Protein AF-A0A7C5RV17-F1 (afdb_monomer_lite)

Sequence (78 aa):
MGEEILIFDCDPGIDDAIALGFLSGIIRNEGRKNIKVFILSTWGNVSLEYTFRNSMICKSIFKIPAEIVKGRDRSVRG

pLDDT: mean 84.82, std 8.49, range [51.28, 94.75]

Structure (mmCIF, N/CA/C/O backbone):
data_AF-A0A7C5RV17-F1
#
_entry.id   AF-A0A7C5RV17-F1
#
loop_
_atom_site.group_PDB
_atom_site.id
_atom_site.type_symbol
_atom_site.label_atom_id
_atom_site.label_alt_id
_atom_site.label_comp_id
_atom_site.label_asym_id
_atom_site.label_entity_id
_atom_site.label_seq_id
_atom_site.pdbx_PDB_ins_code
_atom_site.Cartn_x
_atom_site.Cartn_y
_atom_site.Cartn_z
_atom_site.occupancy
_atom_site.B_iso_or_equiv
_atom_site.auth_seq_id
_atom_site.auth_comp_id
_atom_site.auth_asym_id
_atom_site.auth_atom_id
_atom_site.pdbx_PDB_model_num
ATOM 1 N N . MET A 1 1 ? -23.169 0.084 11.806 1.00 58.12 1 MET A N 1
ATOM 2 C CA . MET A 1 1 ? -22.236 0.970 11.072 1.00 58.12 1 MET A CA 1
ATOM 3 C C . MET A 1 1 ? -21.645 0.155 9.936 1.00 58.12 1 MET A C 1
ATOM 5 O O . MET A 1 1 ? -21.315 -0.997 10.186 1.00 58.12 1 MET A O 1
ATOM 9 N N . GLY A 1 2 ? -21.607 0.690 8.713 1.00 73.38 2 GLY A N 1
ATOM 10 C CA . GLY A 1 2 ? -21.052 -0.022 7.553 1.00 73.38 2 GLY A CA 1
ATOM 11 C C . GLY A 1 2 ? -19.535 -0.205 7.650 1.00 73.38 2 GLY A C 1
ATOM 12 O O . GLY A 1 2 ? -18.878 0.486 8.431 1.00 73.38 2 GLY A O 1
ATOM 13 N N . GLU A 1 3 ? -18.999 -1.165 6.901 1.00 83.56 3 GLU A N 1
ATOM 14 C CA . GLU A 1 3 ? -17.559 -1.303 6.642 1.00 83.56 3 GLU A CA 1
ATOM 15 C C . GLU A 1 3 ? -17.135 -0.239 5.621 1.00 83.56 3 GLU A C 1
ATOM 17 O O . GLU A 1 3 ? -17.793 -0.071 4.594 1.00 83.56 3 GLU A O 1
ATOM 22 N N . GLU A 1 4 ? -16.072 0.508 5.917 1.00 87.00 4 GLU A N 1
ATOM 23 C CA . GLU A 1 4 ? -15.468 1.467 4.988 1.00 87.00 4 GLU A CA 1
ATOM 24 C C . GLU A 1 4 ? -14.316 0.769 4.256 1.00 87.00 4 GLU A C 1
ATOM 26 O O . GLU A 1 4 ? -13.422 0.203 4.886 1.00 87.00 4 GLU A O 1
ATOM 31 N N . ILE A 1 5 ? -14.327 0.791 2.924 1.00 90.19 5 ILE A N 1
ATOM 32 C CA . ILE A 1 5 ? -13.256 0.216 2.105 1.00 90.19 5 ILE A CA 1
ATOM 33 C C . ILE A 1 5 ? -12.445 1.361 1.509 1.00 90.19 5 ILE A C 1
ATOM 35 O O . ILE A 1 5 ? -12.985 2.184 0.771 1.00 90.19 5 ILE A O 1
ATOM 39 N N . LEU A 1 6 ? -11.146 1.387 1.803 1.00 90.81 6 LEU A N 1
ATOM 40 C CA . LEU A 1 6 ? -10.201 2.346 1.243 1.00 90.81 6 LEU A CA 1
ATOM 41 C C . LEU A 1 6 ? -9.216 1.622 0.328 1.00 90.81 6 LEU A C 1
ATOM 43 O O . LEU A 1 6 ? -8.501 0.720 0.765 1.00 90.81 6 LEU A O 1
ATOM 47 N N . ILE A 1 7 ? -9.160 2.046 -0.932 1.00 92.19 7 ILE A N 1
ATOM 48 C CA . ILE A 1 7 ? -8.199 1.549 -1.918 1.00 92.19 7 ILE A CA 1
ATOM 49 C C . ILE A 1 7 ? -7.203 2.671 -2.203 1.00 92.19 7 ILE A C 1
ATOM 51 O O . ILE A 1 7 ? -7.591 3.753 -2.636 1.00 92.19 7 ILE A O 1
ATOM 55 N N . PHE A 1 8 ? -5.930 2.400 -1.943 1.00 90.31 8 PHE A N 1
ATOM 56 C CA . PHE A 1 8 ? -4.801 3.278 -2.215 1.00 90.31 8 PHE A CA 1
ATOM 57 C C . PHE A 1 8 ? -4.064 2.743 -3.445 1.00 90.31 8 PHE A C 1
ATOM 59 O O . PHE A 1 8 ? -3.343 1.754 -3.344 1.00 90.31 8 PHE A O 1
ATOM 66 N N . ASP A 1 9 ? -4.299 3.350 -4.606 1.00 88.75 9 ASP A N 1
ATOM 67 C CA . ASP A 1 9 ? -3.562 3.059 -5.841 1.00 88.75 9 ASP A CA 1
ATOM 68 C C . ASP A 1 9 ? -2.318 3.947 -5.889 1.00 88.75 9 ASP A C 1
ATOM 70 O O . ASP A 1 9 ? -2.445 5.165 -6.022 1.00 88.75 9 ASP A O 1
ATOM 74 N N . CYS A 1 10 ? -1.140 3.356 -5.678 1.00 85.94 10 CYS A N 1
ATOM 75 C CA . CYS A 1 10 ? 0.114 4.104 -5.635 1.00 85.94 10 CYS A CA 1
ATOM 76 C C . CYS A 1 10 ? 1.344 3.271 -6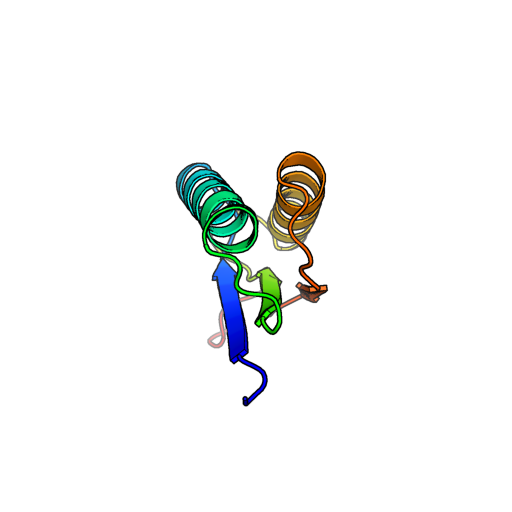.02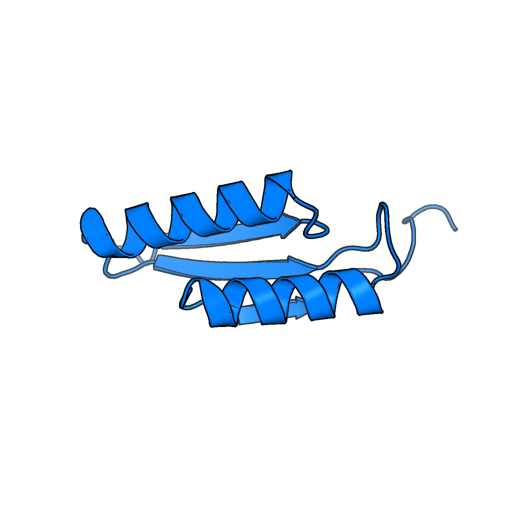5 1.00 85.94 10 CYS A C 1
ATOM 78 O O . CYS A 1 10 ? 1.359 2.038 -5.931 1.00 85.94 10 CYS A O 1
ATOM 80 N N . ASP A 1 11 ? 2.415 3.966 -6.414 1.00 83.88 11 ASP A N 1
ATOM 81 C CA . ASP A 1 11 ? 3.728 3.418 -6.753 1.00 83.88 11 ASP A CA 1
ATOM 82 C C . ASP A 1 11 ? 4.796 3.848 -5.727 1.00 83.88 11 ASP A C 1
ATOM 84 O O . ASP A 1 11 ? 5.720 4.575 -6.077 1.00 83.88 11 ASP A O 1
ATOM 88 N N . PRO A 1 12 ? 4.730 3.373 -4.462 1.00 77.81 12 PRO A N 1
ATOM 89 C CA . PRO A 1 12 ? 5.175 4.134 -3.303 1.00 77.81 12 PRO A CA 1
ATOM 90 C C . PRO A 1 12 ? 6.555 4.784 -3.423 1.00 77.81 12 PRO A C 1
ATOM 92 O O . PRO A 1 12 ? 7.592 4.157 -3.154 1.00 77.81 12 PRO A O 1
ATOM 95 N N . GLY A 1 13 ? 6.514 6.061 -3.803 1.00 84.56 13 GLY A N 1
ATOM 96 C CA . GLY A 1 13 ? 7.586 7.034 -3.695 1.00 84.56 13 GLY A CA 1
ATOM 97 C C . GLY A 1 13 ? 7.645 7.650 -2.297 1.00 84.56 13 GLY A C 1
ATOM 98 O O . GLY A 1 13 ? 7.033 7.167 -1.340 1.00 84.56 13 GLY A O 1
ATOM 99 N N . ILE A 1 14 ? 8.424 8.723 -2.147 1.00 88.44 14 ILE A N 1
ATOM 100 C CA . ILE A 1 14 ? 8.579 9.396 -0.848 1.00 88.44 14 ILE A CA 1
ATOM 101 C C . ILE A 1 14 ? 7.282 10.076 -0.391 1.00 88.44 14 ILE A C 1
ATOM 103 O O . ILE A 1 14 ? 6.941 10.043 0.788 1.00 88.44 14 ILE A O 1
ATOM 107 N N . ASP A 1 15 ? 6.551 10.660 -1.329 1.00 89.44 15 ASP A N 1
ATOM 108 C CA . ASP A 1 15 ? 5.261 11.311 -1.146 1.00 89.44 15 ASP A CA 1
ATOM 109 C C . ASP A 1 15 ? 4.162 10.310 -0.770 1.00 89.44 15 ASP A C 1
ATOM 111 O O . ASP A 1 15 ? 3.460 10.521 0.222 1.00 89.44 15 ASP A O 1
ATOM 115 N N . ASP A 1 16 ? 4.085 9.170 -1.456 1.00 90.00 16 ASP A N 1
ATOM 116 C CA . ASP A 1 16 ? 3.163 8.089 -1.088 1.00 90.00 16 ASP A CA 1
ATOM 117 C C . ASP A 1 16 ? 3.469 7.508 0.292 1.00 90.00 16 ASP A C 1
ATOM 119 O O . ASP A 1 16 ? 2.562 7.227 1.078 1.00 90.00 16 ASP A O 1
ATOM 123 N N . ALA A 1 17 ? 4.753 7.332 0.619 1.00 91.31 17 ALA A N 1
ATOM 124 C CA . ALA A 1 17 ? 5.163 6.843 1.929 1.00 91.31 17 ALA A CA 1
ATOM 125 C C . ALA A 1 17 ? 4.717 7.803 3.043 1.00 91.31 17 ALA A C 1
ATOM 127 O O . ALA A 1 17 ? 4.234 7.355 4.086 1.00 91.31 17 ALA A O 1
ATOM 128 N N . ILE A 1 18 ? 4.819 9.117 2.815 1.00 93.50 18 ILE A N 1
ATOM 129 C CA . ILE A 1 18 ? 4.304 10.134 3.738 1.00 93.50 18 ILE A CA 1
ATOM 130 C C . ILE A 1 18 ? 2.779 10.011 3.866 1.00 93.50 18 ILE A C 1
ATOM 132 O O . ILE A 1 18 ? 2.273 9.962 4.989 1.00 93.50 18 ILE A O 1
ATOM 136 N N . ALA A 1 19 ? 2.044 9.886 2.755 1.00 92.25 19 ALA A N 1
ATOM 137 C CA . ALA A 1 19 ? 0.588 9.726 2.768 1.00 92.25 19 ALA A CA 1
ATOM 138 C C . ALA A 1 19 ? 0.136 8.467 3.534 1.00 92.25 19 ALA A C 1
ATOM 140 O O . ALA A 1 19 ? -0.774 8.531 4.365 1.00 92.25 19 ALA A O 1
ATOM 141 N N . LEU A 1 20 ? 0.818 7.336 3.330 1.00 91.81 20 LEU A N 1
ATOM 142 C CA . LEU A 1 20 ? 0.588 6.090 4.067 1.00 91.81 20 LEU A CA 1
ATOM 143 C C . LEU A 1 20 ? 0.879 6.248 5.570 1.00 91.81 20 LEU A C 1
ATOM 145 O O . LEU A 1 20 ? 0.139 5.721 6.407 1.00 91.81 20 LEU A O 1
ATOM 149 N N . GLY A 1 21 ? 1.916 7.009 5.931 1.00 92.06 21 GLY A N 1
ATOM 150 C CA . GLY A 1 21 ? 2.213 7.371 7.317 1.00 92.06 21 GLY A CA 1
ATOM 151 C C . GLY A 1 21 ? 1.090 8.189 7.967 1.00 92.06 21 GLY A C 1
ATOM 152 O O . GLY A 1 21 ? 0.648 7.860 9.072 1.00 92.06 21 GLY A O 1
ATOM 153 N N . PHE A 1 22 ? 0.570 9.202 7.265 1.00 91.94 22 PHE A N 1
ATOM 154 C CA . PHE A 1 22 ? -0.586 9.985 7.719 1.00 91.94 22 PHE A CA 1
ATOM 155 C C . PHE A 1 22 ? -1.835 9.117 7.893 1.00 91.94 22 PHE A C 1
ATOM 157 O O . PHE A 1 22 ? -2.488 9.188 8.937 1.00 91.94 22 PHE A O 1
ATOM 164 N N . LEU A 1 23 ? -2.128 8.244 6.923 1.00 89.62 23 LEU A N 1
ATOM 165 C CA . LEU A 1 23 ? -3.247 7.304 7.001 1.00 89.62 23 LEU A CA 1
ATOM 166 C C . LEU A 1 23 ? -3.142 6.401 8.239 1.00 89.62 23 LEU A C 1
ATOM 168 O O . LEU A 1 23 ? -4.128 6.222 8.953 1.00 89.62 23 LEU A O 1
ATOM 172 N N . SER A 1 24 ? -1.950 5.870 8.537 1.00 90.75 24 SER A N 1
ATOM 173 C CA . SER A 1 24 ? -1.720 5.080 9.756 1.00 90.75 24 SER A CA 1
ATOM 174 C C . SER A 1 24 ? -2.070 5.867 11.022 1.00 90.75 24 SER A C 1
ATOM 176 O O . SER A 1 24 ? -2.749 5.347 11.913 1.00 90.75 24 SER A O 1
ATOM 178 N N . GLY A 1 25 ? -1.655 7.136 11.089 1.00 89.94 25 GLY A N 1
ATOM 179 C CA . GLY A 1 25 ? -1.987 8.032 12.195 1.00 89.94 25 GLY A CA 1
ATOM 180 C C . GLY A 1 25 ? -3.496 8.215 12.368 1.00 89.94 25 GLY A C 1
ATOM 181 O O . GLY A 1 25 ? -3.999 8.052 13.478 1.00 89.94 25 GLY A O 1
ATOM 182 N N . ILE A 1 26 ? -4.219 8.473 11.276 1.00 87.25 26 ILE A N 1
ATOM 183 C CA . ILE A 1 26 ? -5.682 8.647 11.272 1.00 87.25 26 ILE A CA 1
ATOM 184 C C . ILE A 1 26 ? -6.384 7.379 11.769 1.00 87.25 26 ILE A C 1
ATOM 186 O O . ILE A 1 26 ? -7.189 7.441 12.696 1.00 87.25 26 ILE A O 1
ATOM 190 N N . ILE A 1 27 ? -6.043 6.209 11.215 1.00 85.94 27 ILE A N 1
ATOM 191 C CA . ILE A 1 27 ? -6.672 4.932 11.597 1.00 85.94 27 ILE A CA 1
ATOM 192 C C . ILE A 1 27 ? -6.486 4.659 13.094 1.00 85.94 27 ILE A C 1
ATOM 194 O O . ILE A 1 27 ? -7.421 4.234 13.776 1.00 85.94 27 ILE A O 1
ATOM 198 N N . ARG A 1 28 ? -5.282 4.917 13.614 1.00 83.94 28 ARG A N 1
ATOM 199 C CA . ARG A 1 28 ? -4.933 4.630 15.010 1.00 83.94 28 ARG A CA 1
ATOM 200 C C . ARG A 1 28 ? -5.515 5.643 15.993 1.00 83.94 28 ARG A C 1
ATOM 202 O O . ARG A 1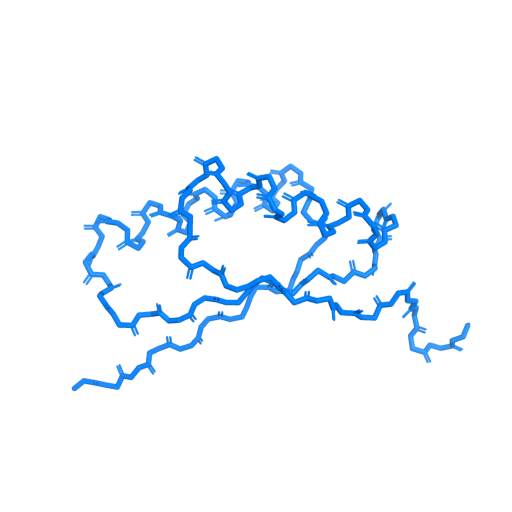 28 ? -5.956 5.231 17.062 1.00 83.94 28 ARG A O 1
ATOM 209 N N . ASN A 1 29 ? -5.512 6.931 15.652 1.00 83.88 29 ASN A N 1
ATOM 210 C CA . ASN A 1 29 ? -5.854 8.006 16.588 1.00 83.88 29 ASN A CA 1
ATOM 211 C C . ASN A 1 29 ? -7.322 8.440 16.506 1.00 83.88 29 ASN A C 1
ATOM 213 O O . ASN A 1 29 ? -7.897 8.802 17.527 1.00 83.88 29 ASN A O 1
ATOM 217 N N . GLU A 1 30 ? -7.953 8.370 15.332 1.00 79.69 30 GLU A N 1
ATOM 218 C CA . GLU A 1 30 ? -9.355 8.785 15.153 1.00 79.69 30 GLU A CA 1
ATOM 219 C C . GLU A 1 30 ? -10.356 7.645 15.390 1.00 79.69 30 GLU A C 1
ATOM 221 O O . GLU A 1 30 ? -11.562 7.815 15.229 1.00 79.69 30 GLU A O 1
ATOM 226 N N . GLY A 1 31 ? -9.882 6.460 15.791 1.00 68.88 31 GLY A N 1
ATOM 227 C CA . GLY A 1 31 ? -10.756 5.362 16.199 1.00 68.88 31 GLY A CA 1
ATOM 228 C C . GLY A 1 31 ? -11.604 4.778 15.066 1.00 68.88 31 GLY A C 1
ATOM 229 O O . GLY A 1 31 ? -12.671 4.218 15.334 1.00 68.88 31 GLY A O 1
ATOM 230 N N . ARG A 1 32 ? -11.140 4.860 13.810 1.00 72.56 32 ARG A N 1
ATOM 231 C CA . ARG A 1 32 ? -11.782 4.209 12.656 1.00 72.56 32 ARG A CA 1
ATOM 232 C C . ARG A 1 32 ? -11.601 2.691 12.733 1.00 72.56 32 ARG A C 1
ATOM 234 O O . ARG A 1 32 ? -10.711 2.112 12.123 1.00 72.56 32 ARG A O 1
ATOM 241 N N . LYS A 1 33 ? -12.451 2.037 13.528 1.00 69.56 33 LYS A N 1
ATOM 242 C CA . LYS A 1 33 ? -12.365 0.599 13.842 1.00 69.56 33 LYS A CA 1
ATOM 243 C C . LYS A 1 33 ? -12.890 -0.335 12.743 1.00 69.56 33 LYS A C 1
ATOM 245 O O . LYS A 1 33 ? -12.727 -1.539 12.883 1.00 69.56 33 LYS A O 1
ATOM 250 N N . ASN A 1 34 ? -13.513 0.190 11.686 1.00 79.62 34 ASN A N 1
ATOM 251 C CA . ASN A 1 34 ? -14.159 -0.616 10.642 1.00 79.62 34 ASN A CA 1
ATOM 252 C C . ASN A 1 34 ? -13.718 -0.207 9.227 1.00 79.62 34 ASN A C 1
ATOM 254 O O . ASN A 1 34 ? -14.555 -0.034 8.343 1.00 79.62 34 ASN A O 1
ATOM 258 N N . ILE A 1 35 ? -12.411 0.017 9.051 1.00 85.25 35 ILE A N 1
ATOM 259 C CA . ILE A 1 35 ? -11.806 0.342 7.758 1.00 85.25 35 ILE A CA 1
ATOM 260 C C . ILE A 1 35 ? -10.977 -0.835 7.244 1.00 85.25 35 ILE A C 1
ATOM 262 O O . ILE A 1 35 ? -10.073 -1.321 7.926 1.00 85.25 35 ILE A O 1
ATOM 266 N N . LYS A 1 36 ? -11.271 -1.273 6.022 1.00 88.12 36 LYS A N 1
ATOM 267 C CA . LYS A 1 36 ? -10.469 -2.247 5.287 1.00 88.12 36 LYS A CA 1
ATOM 268 C C . LYS A 1 36 ? -9.618 -1.503 4.267 1.00 88.12 36 LYS A C 1
ATOM 270 O O . LYS A 1 36 ? -10.153 -0.826 3.391 1.00 88.12 36 LYS A O 1
ATOM 275 N N . VAL A 1 37 ? -8.298 -1.609 4.396 1.00 90.75 37 VAL A N 1
ATOM 276 C CA . VAL A 1 37 ? -7.350 -0.892 3.535 1.00 90.75 37 VAL A CA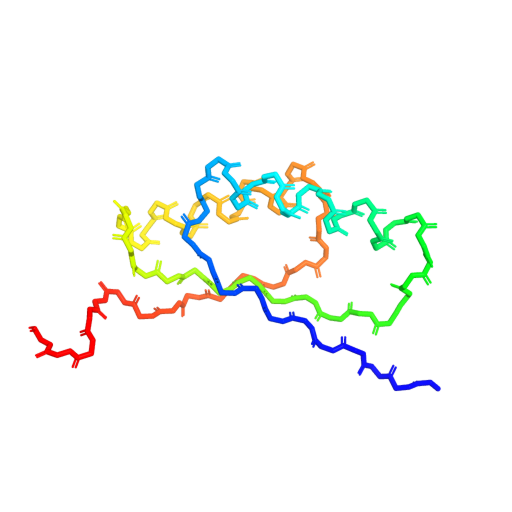 1
ATOM 277 C C . VAL A 1 37 ? -6.745 -1.848 2.515 1.00 90.75 37 VAL A C 1
ATOM 279 O O . VAL A 1 37 ? -6.283 -2.934 2.864 1.00 90.75 37 VAL A O 1
ATOM 282 N N . PHE A 1 38 ? -6.697 -1.417 1.262 1.00 93.06 38 PHE A N 1
ATOM 283 C CA . PHE A 1 38 ? -5.969 -2.078 0.188 1.00 93.06 38 PHE A CA 1
ATOM 284 C C . PHE A 1 38 ? -4.915 -1.119 -0.356 1.00 93.06 38 PHE A C 1
ATOM 286 O O . PHE A 1 38 ? -5.228 0.034 -0.633 1.00 93.06 38 PHE A O 1
ATOM 293 N N . ILE A 1 39 ? -3.681 -1.588 -0.516 1.00 92.31 39 ILE A N 1
ATOM 294 C CA . ILE A 1 39 ? -2.623 -0.872 -1.235 1.00 92.31 39 ILE A CA 1
ATOM 295 C C . ILE A 1 39 ? -2.427 -1.606 -2.556 1.00 92.31 39 ILE A C 1
ATOM 297 O O . ILE A 1 39 ? -1.948 -2.742 -2.574 1.00 92.31 39 ILE A O 1
ATOM 301 N N . LEU A 1 40 ? -2.843 -0.981 -3.649 1.00 89.81 40 LEU A N 1
ATOM 302 C CA . LEU A 1 40 ? -2.676 -1.493 -4.997 1.00 89.81 40 LEU A CA 1
ATOM 303 C C . LEU A 1 40 ? -1.369 -0.937 -5.561 1.00 89.81 40 LEU A C 1
ATOM 305 O O . LEU A 1 40 ? -1.272 0.251 -5.845 1.00 89.81 40 LEU A O 1
ATOM 309 N N . SER A 1 41 ? -0.368 -1.800 -5.716 1.00 83.50 41 SER A N 1
ATOM 310 C CA . SER A 1 41 ? 0.898 -1.422 -6.345 1.00 83.50 41 SER A CA 1
ATOM 311 C C . SER A 1 41 ? 0.724 -1.457 -7.858 1.00 83.50 41 SER A C 1
ATOM 313 O O . SER A 1 41 ? 0.512 -2.534 -8.417 1.00 83.50 41 SER A O 1
ATOM 315 N N . THR A 1 42 ? 0.821 -0.318 -8.531 1.00 77.50 42 THR A N 1
ATOM 316 C CA . THR A 1 42 ? 0.776 -0.234 -9.998 1.00 77.50 42 THR A CA 1
ATOM 317 C C . THR A 1 42 ? 2.164 0.038 -10.580 1.00 77.50 42 THR A C 1
ATOM 319 O O . THR A 1 42 ? 3.098 0.413 -9.869 1.00 77.50 42 THR A O 1
ATOM 322 N N . TRP A 1 43 ? 2.352 -0.272 -11.865 1.00 72.12 43 TRP A N 1
ATOM 323 C CA . TRP A 1 43 ? 3.559 0.105 -12.600 1.00 72.12 43 TRP A CA 1
ATOM 324 C C . TRP A 1 43 ? 3.532 1.605 -12.917 1.00 72.12 43 TRP A C 1
ATOM 326 O O . TRP A 1 43 ? 2.516 2.112 -13.393 1.00 72.12 43 TRP A O 1
ATOM 336 N N . GLY A 1 44 ? 4.649 2.291 -12.678 1.00 71.81 44 GLY A N 1
ATOM 337 C CA . GLY A 1 44 ? 4.757 3.745 -12.794 1.00 71.81 44 GLY A CA 1
ATOM 338 C C . GLY A 1 44 ? 6.213 4.192 -12.897 1.00 71.81 44 GLY A C 1
ATOM 339 O O . GLY A 1 44 ? 6.917 3.800 -13.828 1.00 71.81 44 GLY A O 1
ATOM 340 N N . ASN A 1 45 ? 6.677 4.989 -11.930 1.00 68.62 45 ASN A N 1
ATOM 341 C CA . ASN A 1 45 ? 8.039 5.540 -11.918 1.00 68.62 45 ASN A CA 1
ATOM 342 C C . ASN A 1 45 ? 9.136 4.479 -11.735 1.00 68.62 45 ASN A C 1
ATOM 344 O O . ASN A 1 45 ? 10.278 4.672 -12.153 1.00 68.62 45 ASN A O 1
ATOM 348 N N . VAL A 1 46 ? 8.799 3.354 -11.102 1.00 73.12 46 VAL A N 1
ATOM 349 C CA . VAL A 1 46 ? 9.691 2.206 -10.902 1.00 73.12 46 VAL A CA 1
ATOM 350 C C . VAL A 1 46 ? 8.989 0.909 -11.307 1.00 73.12 46 VAL A C 1
ATOM 352 O O . VAL A 1 46 ? 7.770 0.870 -11.491 1.00 73.12 46 VAL A O 1
ATOM 355 N N . SER A 1 47 ? 9.760 -0.173 -11.471 1.00 80.94 47 SER A N 1
ATOM 356 C CA . SER A 1 47 ? 9.183 -1.475 -11.823 1.00 80.94 47 SER A CA 1
ATOM 357 C C . SER A 1 47 ? 8.177 -1.939 -10.763 1.00 80.94 47 SER A C 1
ATOM 359 O O . SER A 1 47 ? 8.322 -1.637 -9.576 1.00 80.94 47 SER A O 1
ATOM 361 N N . LEU A 1 48 ? 7.184 -2.732 -11.181 1.00 81.19 48 LEU A N 1
ATOM 362 C CA . LEU A 1 48 ? 6.145 -3.267 -10.292 1.00 81.19 48 LEU A CA 1
ATOM 363 C C . LEU A 1 48 ? 6.730 -4.059 -9.105 1.00 81.19 48 LEU A C 1
ATOM 365 O O . LEU A 1 48 ? 6.147 -4.120 -8.027 1.00 81.19 48 LEU A O 1
ATOM 369 N N . GLU A 1 49 ? 7.899 -4.673 -9.289 1.00 84.19 49 GLU A N 1
ATOM 370 C CA . GLU A 1 49 ? 8.612 -5.360 -8.213 1.00 84.19 49 GLU A CA 1
ATOM 371 C C . GLU A 1 49 ? 9.055 -4.388 -7.111 1.00 84.19 49 GLU A C 1
ATOM 373 O O . GLU A 1 49 ? 8.841 -4.655 -5.925 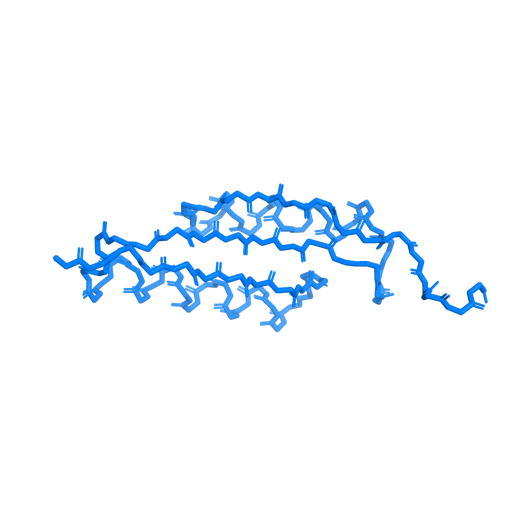1.00 84.19 49 GLU A O 1
ATOM 378 N N . TYR A 1 50 ? 9.622 -3.240 -7.495 1.00 86.06 50 TYR A N 1
ATOM 379 C CA . TYR A 1 50 ? 10.019 -2.204 -6.547 1.00 86.06 50 TYR A CA 1
ATOM 380 C C . TYR A 1 50 ? 8.809 -1.535 -5.901 1.00 86.06 50 TYR A C 1
ATOM 382 O O . TYR A 1 50 ? 8.828 -1.351 -4.685 1.00 86.06 50 TYR A O 1
ATOM 390 N N . THR A 1 51 ? 7.738 -1.245 -6.651 1.00 85.44 51 THR A N 1
ATOM 391 C CA . THR A 1 51 ? 6.522 -0.658 -6.058 1.00 85.44 51 THR A CA 1
ATOM 392 C C . THR A 1 51 ? 5.899 -1.605 -5.037 1.00 85.44 51 THR A C 1
ATOM 394 O O . THR A 1 51 ? 5.640 -1.202 -3.904 1.00 85.44 51 THR A O 1
ATOM 397 N N . PHE A 1 52 ? 5.779 -2.894 -5.362 1.00 86.94 52 PHE A N 1
ATOM 398 C CA . PHE A 1 52 ? 5.265 -3.907 -4.439 1.00 86.94 52 PHE A CA 1
ATOM 399 C C . PHE A 1 52 ? 6.142 -4.063 -3.189 1.00 86.94 52 PHE A C 1
ATOM 401 O O . PHE A 1 52 ? 5.638 -4.138 -2.064 1.00 86.94 52 PHE A O 1
ATOM 408 N N . ARG A 1 53 ? 7.471 -4.065 -3.353 1.00 90.69 53 ARG A N 1
ATOM 409 C CA . ARG A 1 53 ? 8.415 -4.090 -2.228 1.00 90.69 53 ARG A CA 1
ATOM 410 C C . ARG A 1 53 ? 8.273 -2.849 -1.344 1.00 90.69 53 ARG A C 1
ATOM 412 O O . ARG A 1 53 ? 8.234 -2.991 -0.121 1.00 90.69 53 ARG A O 1
ATOM 419 N N . ASN A 1 54 ? 8.169 -1.661 -1.932 1.00 90.19 54 ASN A N 1
ATOM 420 C CA . ASN A 1 54 ? 7.996 -0.411 -1.194 1.00 90.19 54 ASN A CA 1
ATOM 421 C C . ASN A 1 54 ? 6.669 -0.405 -0.422 1.00 90.19 54 ASN A C 1
ATOM 423 O O . ASN A 1 54 ? 6.658 -0.035 0.754 1.00 90.19 54 ASN A O 1
ATOM 427 N N . SER A 1 55 ? 5.582 -0.914 -1.015 1.00 90.06 55 SER A N 1
ATOM 428 C CA . SER A 1 55 ? 4.296 -1.100 -0.331 1.00 90.06 55 SER A CA 1
ATOM 429 C C . SER A 1 55 ? 4.433 -2.015 0.890 1.00 90.06 55 SER A C 1
ATOM 431 O O . SER A 1 55 ? 3.922 -1.691 1.964 1.00 90.06 55 SER A O 1
ATOM 433 N N . MET A 1 56 ? 5.163 -3.133 0.769 1.00 91.50 56 MET A N 1
ATOM 434 C CA . MET A 1 56 ? 5.417 -4.046 1.894 1.00 91.50 56 MET A CA 1
ATOM 435 C C . MET A 1 56 ? 6.231 -3.386 3.009 1.00 91.50 56 MET A C 1
ATOM 437 O O . MET A 1 56 ? 5.901 -3.547 4.187 1.00 91.50 56 MET A O 1
ATOM 441 N N . ILE A 1 57 ? 7.263 -2.619 2.651 1.00 93.88 57 ILE A N 1
ATOM 442 C CA . ILE A 1 57 ? 8.086 -1.878 3.613 1.00 93.88 57 ILE A CA 1
ATOM 443 C C . ILE A 1 57 ? 7.232 -0.841 4.351 1.00 93.88 57 ILE A C 1
ATOM 445 O O . ILE A 1 57 ? 7.221 -0.836 5.582 1.00 93.88 57 ILE A O 1
ATOM 449 N N . CYS A 1 58 ? 6.461 -0.020 3.632 1.00 91.62 58 CYS A N 1
ATOM 450 C CA . CYS A 1 58 ? 5.602 1.004 4.233 1.00 91.62 58 CYS A CA 1
ATOM 451 C C . CYS A 1 58 ? 4.542 0.386 5.150 1.00 91.62 58 CYS A C 1
ATOM 453 O O . CYS A 1 58 ? 4.384 0.822 6.290 1.00 91.62 58 CYS A O 1
ATOM 455 N N . LYS A 1 59 ? 3.866 -0.681 4.699 1.00 92.50 59 LYS A N 1
ATOM 456 C CA . LYS A 1 59 ? 2.913 -1.441 5.522 1.00 92.50 59 LYS A CA 1
ATOM 457 C C . LYS A 1 59 ? 3.550 -1.900 6.835 1.00 92.50 59 LYS A C 1
ATOM 459 O O . LYS A 1 59 ? 2.932 -1.759 7.888 1.00 92.50 59 LYS A O 1
ATOM 464 N N . SER A 1 60 ? 4.765 -2.447 6.768 1.00 93.19 60 SER A N 1
ATOM 465 C CA . SER A 1 60 ? 5.494 -2.956 7.933 1.00 93.19 60 SER A CA 1
ATOM 466 C C . SER A 1 60 ? 5.893 -1.834 8.898 1.00 93.19 60 SER A C 1
ATOM 468 O O . SER A 1 60 ? 5.550 -1.888 10.080 1.00 93.19 60 SER A O 1
ATOM 470 N N . ILE A 1 61 ? 6.543 -0.781 8.392 1.00 94.75 61 ILE A N 1
ATOM 471 C CA . ILE A 1 61 ? 7.026 0.355 9.194 1.00 94.75 61 ILE A CA 1
ATOM 472 C C . ILE A 1 61 ? 5.861 1.081 9.871 1.00 94.75 61 ILE A C 1
ATOM 474 O O . ILE A 1 61 ? 5.897 1.338 11.075 1.00 94.75 61 ILE A O 1
ATOM 478 N N . PHE A 1 62 ? 4.804 1.380 9.116 1.00 93.19 62 PHE A N 1
ATOM 479 C CA . PHE A 1 62 ? 3.668 2.152 9.613 1.00 93.19 62 PHE A CA 1
ATOM 480 C C . PHE A 1 62 ? 2.592 1.295 10.284 1.00 93.19 62 PHE A C 1
ATOM 482 O O . PHE A 1 62 ? 1.635 1.849 10.822 1.00 93.19 62 PHE A O 1
ATOM 489 N N . LYS A 1 63 ? 2.740 -0.037 10.294 1.00 90.62 63 LYS A N 1
ATOM 490 C CA . LYS A 1 63 ? 1.782 -0.991 10.881 1.00 90.62 63 LYS A CA 1
ATOM 491 C C . LYS A 1 63 ? 0.352 -0.794 10.361 1.00 90.62 63 LYS A C 1
ATOM 493 O O . LYS A 1 63 ? -0.609 -0.846 11.128 1.00 90.62 63 LYS A O 1
ATOM 498 N N . ILE A 1 64 ? 0.214 -0.544 9.060 1.00 88.38 64 ILE A N 1
ATOM 499 C CA . ILE A 1 64 ? -1.093 -0.342 8.420 1.00 88.38 64 ILE A CA 1
ATOM 500 C C . ILE A 1 64 ? -1.764 -1.715 8.263 1.00 88.38 64 ILE A C 1
ATOM 502 O O . ILE A 1 64 ? -1.128 -2.632 7.730 1.00 88.38 64 ILE A O 1
ATOM 506 N N . PRO A 1 65 ? -3.037 -1.892 8.666 1.00 87.75 65 PRO A N 1
ATOM 507 C CA . PRO A 1 65 ? -3.784 -3.133 8.457 1.00 87.75 65 PRO A CA 1
ATOM 508 C C . PRO A 1 65 ? -4.254 -3.254 6.995 1.00 87.75 65 PRO A C 1
ATOM 510 O O . PRO A 1 65 ? -5.444 -3.376 6.720 1.00 87.75 65 PRO A O 1
ATOM 513 N N . ALA A 1 66 ? -3.313 -3.172 6.049 1.00 90.50 66 ALA A N 1
ATOM 514 C CA . ALA A 1 66 ? -3.592 -3.186 4.620 1.00 90.50 66 ALA A CA 1
ATOM 515 C C . ALA A 1 66 ? -3.320 -4.548 3.976 1.00 90.50 66 ALA A C 1
ATOM 517 O O . ALA A 1 66 ? -2.320 -5.208 4.275 1.00 90.50 66 ALA A O 1
ATOM 518 N N . GLU A 1 67 ? -4.160 -4.938 3.027 1.00 93.00 67 GLU A N 1
ATOM 519 C CA . GLU A 1 67 ? -3.836 -5.965 2.038 1.00 93.00 67 GLU A CA 1
ATOM 520 C C . GLU A 1 67 ? -3.065 -5.319 0.879 1.00 93.00 67 GLU A C 1
ATOM 522 O O . GLU A 1 67 ? -3.437 -4.242 0.420 1.00 93.00 67 GLU A O 1
ATOM 527 N N . ILE A 1 68 ? -1.968 -5.936 0.431 1.00 90.94 68 ILE A N 1
ATOM 528 C CA . ILE A 1 68 ? -1.190 -5.416 -0.702 1.00 90.94 68 ILE A CA 1
ATOM 529 C C . ILE A 1 68 ? -1.536 -6.250 -1.922 1.00 90.94 68 ILE A C 1
ATOM 531 O O . ILE A 1 68 ? -1.364 -7.469 -1.913 1.00 90.94 68 ILE A O 1
ATOM 535 N N . VAL A 1 69 ? -1.996 -5.579 -2.968 1.00 91.12 69 VAL A N 1
ATOM 536 C CA . VAL A 1 69 ? -2.460 -6.195 -4.207 1.00 91.12 69 VAL A CA 1
ATOM 537 C C . VAL A 1 69 ? -1.535 -5.764 -5.338 1.00 91.12 69 VAL A C 1
ATOM 539 O O . VAL A 1 69 ? -1.164 -4.597 -5.439 1.00 91.12 69 VAL A O 1
ATOM 542 N N . LYS A 1 70 ? -1.146 -6.707 -6.201 1.00 85.81 70 LYS A N 1
ATOM 543 C CA . LYS A 1 70 ? -0.391 -6.390 -7.419 1.00 85.81 70 LYS A CA 1
ATOM 544 C C . LYS A 1 70 ? -1.348 -5.900 -8.500 1.00 85.81 70 LYS A C 1
ATOM 546 O O . LYS A 1 70 ? -2.263 -6.623 -8.887 1.00 85.81 70 LYS A O 1
ATOM 551 N N . GLY A 1 71 ? -1.116 -4.686 -8.978 1.00 84.62 71 GLY A N 1
ATOM 552 C CA . GLY A 1 71 ? -1.762 -4.117 -10.151 1.00 84.62 71 GLY A CA 1
ATOM 553 C C . GLY A 1 71 ? -1.102 -4.572 -11.453 1.00 84.62 71 GLY A C 1
ATOM 554 O O . GLY A 1 71 ? -0.366 -5.561 -11.500 1.00 84.62 71 GLY A O 1
ATOM 555 N N . ARG A 1 72 ? -1.379 -3.844 -12.540 1.00 80.75 72 ARG A N 1
ATOM 556 C CA . ARG A 1 72 ? -0.761 -4.108 -13.846 1.00 80.75 72 ARG A CA 1
ATOM 557 C C . ARG A 1 72 ? 0.712 -3.710 -13.862 1.00 80.75 72 ARG A C 1
ATOM 559 O O . ARG A 1 72 ? 1.104 -2.706 -13.279 1.00 80.75 72 ARG A O 1
ATOM 566 N N . ASP A 1 73 ? 1.488 -4.485 -14.607 1.00 79.44 73 ASP A N 1
ATOM 567 C CA . ASP A 1 73 ? 2.930 -4.344 -14.816 1.00 79.44 73 ASP A CA 1
ATOM 568 C C . ASP A 1 73 ? 3.305 -3.447 -16.009 1.00 79.44 73 ASP A C 1
ATOM 570 O O . ASP A 1 73 ? 4.487 -3.268 -16.288 1.00 79.44 73 ASP A O 1
ATOM 574 N N . ARG A 1 74 ? 2.315 -2.898 -16.724 1.00 73.06 74 ARG A N 1
ATOM 575 C CA .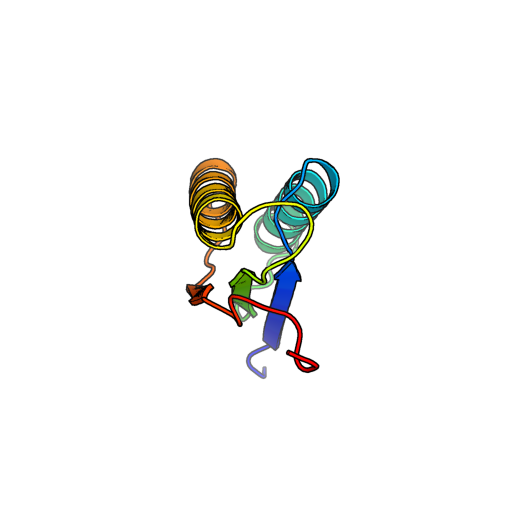 ARG A 1 74 ? 2.503 -2.070 -17.924 1.00 73.06 74 ARG A CA 1
ATOM 576 C C . ARG A 1 74 ? 1.295 -1.188 -18.227 1.00 73.06 74 ARG A C 1
ATOM 578 O O . ARG A 1 74 ? 0.179 -1.453 -17.766 1.00 73.06 74 ARG A O 1
ATOM 585 N N . SER A 1 75 ? 1.516 -0.182 -19.075 1.00 75.31 75 SER A N 1
ATOM 586 C CA . SER A 1 75 ? 0.459 0.661 -19.642 1.00 75.31 75 SER A CA 1
ATOM 587 C C . SER A 1 75 ? -0.603 -0.166 -20.372 1.00 75.31 75 SER A C 1
ATOM 589 O O . SER A 1 75 ? -0.319 -1.187 -20.998 1.00 75.31 75 SER A O 1
ATOM 591 N N . VAL A 1 76 ? -1.850 0.309 -20.340 1.00 79.50 76 VAL A N 1
ATOM 592 C CA . VAL A 1 76 ? -2.983 -0.316 -21.045 1.00 79.50 76 VAL A CA 1
ATOM 593 C C . VAL A 1 76 ? -2.790 -0.302 -22.567 1.00 79.50 76 VAL A C 1
ATOM 595 O O . VAL A 1 76 ? -3.407 -1.108 -23.258 1.00 79.50 76 VAL A O 1
ATOM 598 N N . ARG A 1 77 ? -1.947 0.596 -23.096 1.00 72.81 77 ARG A N 1
ATOM 599 C CA . ARG A 1 77 ? -1.804 0.813 -24.543 1.00 72.81 77 ARG A CA 1
ATOM 600 C C . ARG A 1 77 ? -0.799 -0.090 -25.263 1.00 72.81 77 ARG A C 1
ATOM 602 O O . ARG A 1 77 ? -0.793 -0.046 -26.488 1.00 72.81 77 ARG A O 1
ATOM 609 N N . GLY A 1 78 ? -0.077 -0.958 -24.553 1.00 51.28 78 GLY A N 1
ATOM 610 C CA . GLY A 1 78 ? 1.015 -1.732 -25.153 1.00 51.28 78 GLY A CA 1
ATOM 611 C C . GLY A 1 78 ? 2.259 -0.882 -25.339 1.00 51.28 78 GLY A C 1
ATOM 612 O O . GLY A 1 78 ? 2.141 0.230 -25.896 1.00 51.28 78 GLY A O 1
#

Secondary structure (DSSP, 8-state):
-PPEEEEEEE---HHHHHHHHHHHHHHHHS--TTEEEEEEE-SSSS-HHHHHHHHHHHHHHHT--EEEEE--SS-TT-

Radius of gyration: 13.03 Å; chains: 1; bounding box: 32×18×42 Å

Foldseek 3Di:
DDAAEEEAEDQDDPVNLVVLLVVLVCCVPVVVPRYAYEYEHEADPDFSVNSQVNVVVSCVVSVDNYDYHYDDRDDPPD